Protein AF-A0A955EZW8-F1 (afdb_monomer)

pLDDT: mean 91.6, std 13.24, range [36.38, 98.81]

Nearest PDB structures (foldseek):
  7v6p-assembly1_A-2  TM=5.930E-01  e=3.164E+00  Homo sapiens
  7v1k-assembly1_A-2  TM=6.693E-01  e=5.017E+00  Homo sapiens
  7am2-assembly1_Aj  TM=7.059E-01  e=4.302E+00  Leishmania tarentolae
  7v1m-assembly2_G  TM=6.384E-01  e=5.017E+00  Homo sapiens
  7v1l-assembly1_B-2  TM=5.937E-01  e=9.763E+00  Homo sapiens

Secondary structure (DSSP, 8-state):
-----TTS--SS---TTSS--TTTSTTSTTTTPPPP-----SSS-GGGSHHHHHHHHHHHTT-HHHHHHHHHHHHHHTTT-HHHHHHHHHHHHHHHHHHHHHTT-HHHHHHHHHHHHHHHHHHHHHHTS--

Structure (mmCIF, N/CA/C/O backbone):
data_AF-A0A955EZW8-F1
#
_entry.id   AF-A0A955EZW8-F1
#
loop_
_atom_site.group_PDB
_atom_site.id
_atom_site.type_symbol
_atom_site.label_atom_id
_atom_site.label_alt_id
_atom_site.label_comp_id
_atom_site.label_asym_id
_atom_site.label_entity_id
_atom_site.label_seq_id
_atom_site.pdbx_PDB_ins_code
_atom_site.Cartn_x
_atom_site.Cartn_y
_atom_site.Cartn_z
_atom_site.occupancy
_atom_site.B_iso_or_equiv
_atom_site.auth_seq_id
_atom_site.auth_comp_id
_atom_site.auth_asym_id
_atom_site.auth_atom_id
_atom_site.pdbx_PDB_model_num
ATOM 1 N N . MET A 1 1 ? -1.577 2.161 -33.952 1.00 36.62 1 MET A N 1
ATOM 2 C CA . MET A 1 1 ? -1.021 1.519 -32.743 1.00 36.62 1 MET A CA 1
ATOM 3 C C . MET A 1 1 ? -1.497 2.369 -31.580 1.00 36.62 1 MET A C 1
ATOM 5 O O . MET A 1 1 ? -0.961 3.446 -31.376 1.00 36.62 1 MET A O 1
ATOM 9 N N . THR A 1 2 ? -2.626 2.010 -30.978 1.00 36.38 2 THR A N 1
ATOM 10 C CA . THR A 1 2 ? -3.313 2.842 -29.983 1.00 36.38 2 THR A CA 1
ATOM 11 C C . THR A 1 2 ? -2.587 2.745 -28.646 1.00 36.38 2 THR A C 1
ATOM 13 O O . THR A 1 2 ? -2.564 1.686 -28.018 1.00 36.38 2 THR A O 1
ATOM 16 N N . ASP A 1 3 ? -1.960 3.853 -28.256 1.00 42.94 3 ASP A N 1
ATOM 17 C CA . ASP A 1 3 ? -1.445 4.108 -26.914 1.00 42.94 3 ASP A CA 1
ATOM 18 C C . ASP A 1 3 ? -2.589 3.920 -25.909 1.00 42.94 3 ASP A C 1
ATOM 20 O O . ASP A 1 3 ? -3.519 4.713 -25.845 1.00 42.94 3 ASP A O 1
ATOM 24 N N . SER A 1 4 ? -2.582 2.797 -25.193 1.00 45.56 4 SER A N 1
ATOM 25 C CA . SER A 1 4 ? -3.673 2.395 -24.292 1.00 45.56 4 SER A CA 1
ATOM 26 C C . SER A 1 4 ? -3.524 3.016 -22.895 1.00 45.56 4 SER A C 1
ATOM 28 O O . SER A 1 4 ? -3.871 2.391 -21.897 1.00 45.56 4 SER A O 1
ATOM 30 N N . SER A 1 5 ? -2.975 4.231 -22.813 1.00 51.50 5 SER A N 1
ATOM 31 C CA . SER A 1 5 ? -2.665 4.917 -21.551 1.00 51.50 5 SER A CA 1
ATOM 32 C C . SER A 1 5 ? -3.719 5.958 -21.132 1.00 51.50 5 SER A C 1
ATOM 34 O O . SER A 1 5 ? -3.511 6.668 -20.149 1.00 51.50 5 SER A O 1
ATOM 36 N N . GLU A 1 6 ? -4.859 6.055 -21.828 1.00 51.88 6 GLU A N 1
ATOM 37 C CA . GLU A 1 6 ? -5.832 7.148 -21.633 1.00 51.88 6 GLU A CA 1
ATOM 38 C C . GLU A 1 6 ? -6.670 7.093 -20.336 1.00 51.88 6 GLU A C 1
ATOM 40 O O . GLU A 1 6 ? -7.319 8.078 -20.001 1.00 51.88 6 GLU A O 1
ATOM 45 N N . ASP A 1 7 ? -6.601 6.031 -19.525 1.00 65.56 7 ASP A N 1
ATOM 46 C CA . ASP A 1 7 ? -7.495 5.876 -18.357 1.00 65.56 7 ASP A CA 1
ATOM 47 C C . ASP A 1 7 ? -6.823 6.076 -16.980 1.00 65.56 7 ASP A C 1
ATOM 49 O O . ASP A 1 7 ? -7.387 5.731 -15.936 1.00 65.56 7 ASP A O 1
ATOM 53 N N . GLY A 1 8 ? -5.589 6.592 -16.933 1.00 83.19 8 GLY A N 1
ATOM 54 C CA . GLY A 1 8 ? -4.860 6.799 -15.672 1.00 83.19 8 GLY A CA 1
ATOM 55 C C . GLY A 1 8 ? -4.534 5.499 -14.917 1.00 83.19 8 GLY A C 1
ATOM 56 O O . GLY A 1 8 ? -4.216 5.527 -13.724 1.00 83.19 8 GLY A O 1
ATOM 57 N N . TRP A 1 9 ? -4.624 4.343 -15.578 1.00 92.50 9 TRP A N 1
ATOM 58 C CA . TRP A 1 9 ? -4.221 3.038 -15.050 1.00 92.50 9 TRP A CA 1
ATOM 59 C C . TRP A 1 9 ? -2.745 2.740 -15.334 1.00 92.50 9 TRP A C 1
ATOM 61 O O . TRP A 1 9 ? -2.210 3.206 -16.338 1.00 92.50 9 TRP A O 1
ATOM 71 N N . PRO A 1 10 ? -2.071 1.950 -14.477 1.00 94.81 10 PRO A N 1
ATOM 72 C CA . PRO A 1 10 ? -0.743 1.447 -14.794 1.00 94.81 10 PRO A CA 1
ATOM 73 C C . PRO A 1 10 ? -0.815 0.518 -16.012 1.00 94.81 10 PRO A C 1
ATOM 75 O O . PRO A 1 10 ? -1.719 -0.312 -16.106 1.00 94.81 10 PRO A O 1
ATOM 78 N N . SER A 1 11 ? 0.156 0.612 -16.922 1.00 94.56 11 SER A N 1
ATOM 79 C CA . SER A 1 11 ? 0.193 -0.218 -18.138 1.00 94.56 11 SER A CA 1
ATOM 80 C C . SER A 1 11 ? 0.519 -1.695 -17.874 1.00 94.56 11 SER A C 1
ATOM 82 O O . SER A 1 11 ? 0.317 -2.541 -18.742 1.00 94.56 11 SER A O 1
ATOM 84 N N . TYR A 1 12 ? 1.013 -2.025 -16.678 1.00 96.12 12 TYR A N 1
ATOM 85 C CA . TYR A 1 12 ? 1.243 -3.387 -16.199 1.00 96.12 12 TYR A CA 1
ATOM 86 C C . TYR A 1 12 ? 1.192 -3.4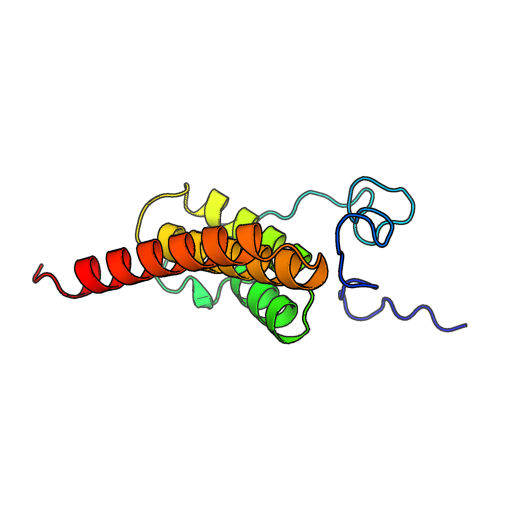15 -14.668 1.00 96.12 12 TYR A C 1
ATOM 88 O O . TYR A 1 12 ? 1.425 -2.398 -14.022 1.00 96.12 12 TYR A O 1
ATOM 96 N N . ALA A 1 13 ? 0.904 -4.581 -14.087 1.00 97.50 13 ALA A N 1
ATOM 97 C CA . ALA A 1 13 ? 0.999 -4.785 -12.644 1.00 97.50 13 ALA A CA 1
ATOM 98 C C . ALA A 1 13 ? 2.425 -5.186 -12.265 1.00 97.50 13 ALA A C 1
ATOM 100 O O . ALA A 1 13 ? 2.941 -6.199 -12.751 1.00 97.50 13 ALA A O 1
ATOM 101 N N . TYR A 1 14 ? 3.072 -4.419 -11.394 1.00 98.25 14 TYR A N 1
ATOM 102 C CA . TYR A 1 14 ? 4.458 -4.675 -11.046 1.00 98.25 14 TYR A CA 1
ATOM 103 C C . TYR A 1 14 ? 4.625 -5.883 -10.121 1.00 98.25 14 TYR A C 1
ATOM 105 O O . TYR A 1 14 ? 4.000 -6.008 -9.064 1.00 98.25 14 TYR A O 1
ATOM 113 N N . VAL A 1 15 ? 5.550 -6.763 -10.507 1.00 97.69 15 VAL A N 1
ATOM 114 C CA . VAL A 1 15 ? 6.079 -7.840 -9.671 1.00 97.69 15 VAL A CA 1
ATOM 115 C C . VAL A 1 15 ? 7.605 -7.742 -9.707 1.00 97.69 15 VAL A C 1
ATOM 117 O O . VAL A 1 15 ? 8.194 -7.805 -10.793 1.00 97.69 15 VAL A O 1
ATOM 120 N N . PRO A 1 16 ? 8.285 -7.586 -8.555 1.00 96.94 16 PRO A N 1
ATOM 121 C CA . PRO A 1 16 ? 9.733 -7.439 -8.558 1.00 96.94 16 PRO A CA 1
ATOM 122 C C . PRO A 1 16 ? 10.419 -8.660 -9.179 1.00 96.94 16 PRO A C 1
ATOM 124 O O . PRO A 1 16 ? 10.120 -9.799 -8.814 1.00 96.94 16 PRO A O 1
ATOM 127 N N . GLY A 1 17 ? 11.338 -8.396 -10.111 1.00 95.38 17 GLY A N 1
ATOM 128 C CA . GLY A 1 17 ? 12.055 -9.410 -10.890 1.00 95.38 17 GLY A CA 1
ATOM 129 C C . GLY A 1 17 ? 11.391 -9.814 -12.213 1.00 95.38 17 GLY A C 1
ATOM 130 O O . GLY A 1 17 ? 12.007 -10.555 -12.967 1.00 95.38 17 GLY A O 1
ATOM 131 N N . GLN A 1 18 ? 10.181 -9.330 -12.524 1.00 94.50 18 GLN A N 1
ATOM 132 C CA . GLN A 1 18 ? 9.424 -9.744 -13.723 1.00 94.50 18 GLN A CA 1
ATOM 133 C C . GLN A 1 18 ? 9.193 -8.613 -14.743 1.00 94.50 18 GLN A C 1
ATOM 135 O O . GLN A 1 18 ? 8.515 -8.810 -15.746 1.00 94.50 18 GLN A O 1
ATOM 140 N N . GLY A 1 19 ? 9.752 -7.422 -14.517 1.00 93.44 19 GLY A N 1
ATOM 141 C CA . GLY A 1 19 ? 9.571 -6.282 -15.413 1.00 93.44 19 GLY A CA 1
ATOM 142 C C . GLY A 1 19 ? 10.283 -5.016 -14.936 1.00 93.44 19 GLY A C 1
ATOM 143 O O . GLY A 1 19 ? 10.918 -5.023 -13.873 1.00 93.44 19 GLY A O 1
ATOM 144 N N . PRO A 1 20 ? 10.196 -3.921 -15.713 1.00 97.25 20 PRO A N 1
ATOM 145 C CA . PRO A 1 20 ? 10.784 -2.646 -15.330 1.00 97.25 20 PRO A CA 1
ATOM 146 C C . PRO A 1 20 ? 10.157 -2.141 -14.029 1.00 97.25 20 PRO A C 1
ATOM 148 O O . PRO A 1 20 ? 8.944 -2.200 -13.830 1.00 97.25 20 PRO A O 1
ATOM 151 N N . HIS A 1 21 ? 10.988 -1.634 -13.123 1.00 97.88 21 HIS A N 1
ATOM 152 C CA . HIS A 1 21 ? 10.486 -1.033 -11.894 1.00 97.88 21 HIS A CA 1
ATOM 153 C C . HIS A 1 21 ? 9.685 0.241 -12.223 1.00 97.88 21 HIS A C 1
ATOM 155 O O . HIS A 1 21 ? 10.251 1.126 -12.868 1.00 97.88 21 HIS A O 1
ATOM 161 N N . PRO A 1 22 ? 8.447 0.401 -11.715 1.00 97.19 22 PRO A N 1
ATOM 162 C CA . PRO A 1 22 ? 7.557 1.523 -12.017 1.00 97.19 22 PRO A CA 1
ATOM 163 C C . PRO A 1 22 ? 8.194 2.907 -11.941 1.00 97.19 22 PRO A C 1
ATOM 165 O O . PRO A 1 22 ? 8.045 3.692 -12.866 1.00 97.19 22 PRO A O 1
ATOM 168 N N . ARG A 1 23 ? 8.926 3.189 -10.855 1.00 95.69 23 ARG A N 1
ATOM 169 C CA . ARG A 1 23 ? 9.566 4.494 -10.603 1.00 95.69 23 ARG A CA 1
ATOM 170 C C . ARG A 1 23 ? 11.058 4.584 -10.931 1.00 95.69 23 ARG A C 1
ATOM 172 O O . ARG A 1 23 ? 11.557 5.670 -11.185 1.00 95.69 23 ARG A O 1
ATOM 179 N N . ARG A 1 24 ? 11.793 3.466 -10.886 1.00 96.06 24 ARG A N 1
ATOM 180 C CA . ARG A 1 24 ? 13.270 3.448 -10.966 1.00 96.06 24 ARG A CA 1
ATOM 181 C C . ARG A 1 24 ? 13.810 3.102 -12.351 1.00 96.06 24 ARG A C 1
ATOM 183 O O . ARG A 1 24 ? 15.004 3.232 -12.584 1.00 96.06 24 ARG A O 1
ATOM 190 N N . SER A 1 25 ? 12.961 2.618 -13.253 1.00 97.31 25 SER A N 1
ATOM 191 C CA . SER A 1 25 ? 13.348 2.287 -14.623 1.00 97.31 25 SER A CA 1
ATOM 192 C C . SER A 1 25 ? 12.807 3.338 -15.586 1.00 97.31 25 SER A C 1
ATOM 194 O O . SER A 1 25 ? 11.617 3.618 -15.494 1.00 97.31 25 SER A O 1
ATOM 196 N N . PRO A 1 26 ? 13.585 3.822 -16.574 1.00 97.19 26 PRO A N 1
ATOM 197 C CA . PRO A 1 26 ? 13.073 4.684 -17.646 1.00 97.19 26 PRO A CA 1
ATOM 198 C C . PRO A 1 26 ? 11.900 4.097 -18.447 1.00 97.19 26 PRO A C 1
ATOM 200 O O . PRO A 1 26 ? 11.189 4.827 -19.123 1.00 97.19 26 PRO A O 1
ATOM 203 N N . ARG A 1 27 ? 11.696 2.773 -18.382 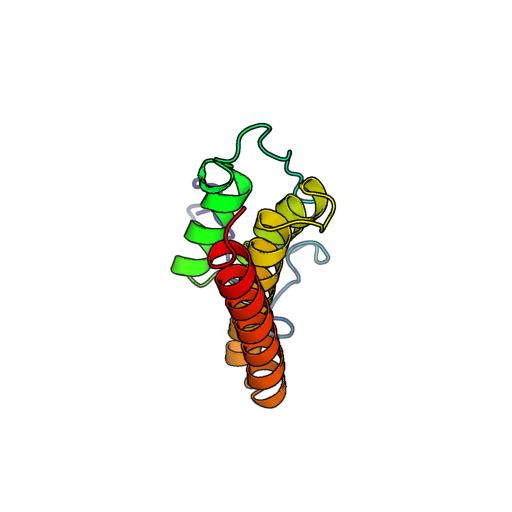1.00 96.44 27 ARG A N 1
ATOM 204 C CA . ARG A 1 27 ? 10.568 2.056 -19.005 1.00 96.44 27 ARG A CA 1
ATOM 205 C C . ARG A 1 27 ? 9.395 1.819 -18.044 1.00 96.44 27 ARG A C 1
ATOM 207 O O . ARG A 1 27 ? 8.471 1.086 -18.385 1.00 96.44 27 ARG A O 1
ATOM 214 N N . GLY A 1 28 ? 9.478 2.342 -16.825 1.00 97.06 28 GLY A N 1
ATOM 215 C CA . GLY A 1 28 ? 8.467 2.171 -15.795 1.00 97.06 28 GLY A CA 1
ATOM 216 C C . GLY A 1 28 ? 7.276 3.102 -16.000 1.00 97.06 28 GLY A C 1
ATOM 217 O O . GLY A 1 28 ? 7.448 4.260 -16.371 1.00 97.06 28 GLY A O 1
ATOM 218 N N . HIS A 1 29 ? 6.067 2.620 -15.707 1.00 95.69 29 HIS A N 1
ATOM 219 C CA . HIS A 1 29 ? 4.824 3.384 -15.901 1.00 95.69 29 HIS A CA 1
ATOM 220 C C . HIS A 1 29 ? 4.664 4.598 -14.960 1.00 95.69 29 HIS A C 1
ATOM 222 O O . HIS A 1 29 ? 3.657 5.298 -15.008 1.00 95.69 29 HIS A O 1
ATOM 228 N N . SER A 1 30 ? 5.611 4.822 -14.047 1.00 95.19 30 SER A N 1
ATOM 229 C CA . SER A 1 30 ? 5.633 5.960 -13.121 1.00 95.19 30 SER A CA 1
ATOM 230 C C . SER A 1 30 ? 6.999 6.645 -13.076 1.00 95.19 30 SER A C 1
ATOM 232 O O . SER A 1 30 ? 7.313 7.344 -12.114 1.00 95.19 30 SER A O 1
ATOM 234 N N . PHE A 1 31 ? 7.837 6.431 -14.090 1.00 96.50 31 PHE A N 1
ATOM 235 C CA . PHE A 1 31 ? 9.168 7.017 -14.141 1.00 96.50 31 PHE A CA 1
ATOM 236 C C . PHE A 1 31 ? 9.095 8.537 -14.293 1.00 96.50 31 PHE A C 1
ATOM 238 O O . PHE A 1 31 ? 8.359 9.048 -15.133 1.00 96.50 31 PHE A O 1
ATOM 245 N N . GLY A 1 32 ? 9.851 9.261 -13.466 1.00 95.88 32 GLY A N 1
ATOM 246 C CA . GLY A 1 32 ? 9.861 10.728 -13.461 1.00 95.88 32 GLY A CA 1
ATOM 247 C C . GLY A 1 32 ? 8.586 11.384 -12.914 1.00 95.88 32 GLY A C 1
ATOM 248 O O . GLY A 1 32 ? 8.547 12.606 -12.801 1.00 95.88 32 GLY A O 1
ATOM 249 N N . LEU A 1 33 ? 7.563 10.604 -12.541 1.00 93.06 33 LEU A N 1
ATOM 250 C CA . LEU A 1 33 ? 6.381 11.124 -11.857 1.00 93.06 33 LEU A CA 1
ATOM 251 C C . LEU A 1 33 ? 6.688 11.368 -10.372 1.00 93.06 33 LEU A C 1
ATOM 253 O O . LEU A 1 33 ? 7.481 10.625 -9.783 1.00 93.06 33 LEU A O 1
ATOM 257 N N . PRO A 1 34 ? 6.037 12.358 -9.736 1.00 91.75 34 PRO A N 1
ATOM 258 C CA . PRO A 1 34 ? 6.177 12.571 -8.302 1.00 91.75 34 PRO A CA 1
ATOM 259 C C . PRO A 1 34 ? 5.765 11.326 -7.504 1.00 91.75 34 PRO A C 1
ATOM 261 O O . PRO A 1 34 ? 4.981 10.480 -7.962 1.00 91.75 34 PRO A O 1
ATOM 264 N N . GLU A 1 35 ? 6.304 11.212 -6.290 1.00 88.44 35 GLU A N 1
ATOM 265 C CA . GLU A 1 35 ? 5.827 10.221 -5.325 1.00 88.44 35 GLU A CA 1
ATOM 266 C C . GLU A 1 35 ? 4.335 10.442 -5.042 1.00 88.44 35 GLU A C 1
ATOM 268 O O . GLU A 1 35 ? 3.879 11.594 -5.039 1.00 88.44 35 GLU A O 1
ATOM 273 N N . PRO A 1 36 ? 3.543 9.374 -4.823 1.00 88.19 36 PRO A N 1
ATOM 274 C CA . PRO A 1 36 ? 2.148 9.543 -4.476 1.00 88.19 36 PRO A CA 1
ATOM 275 C C . PRO A 1 36 ? 2.082 10.314 -3.162 1.00 88.19 36 PRO A C 1
ATOM 277 O O . PRO A 1 36 ? 2.716 9.953 -2.173 1.00 88.19 36 PRO A O 1
ATOM 280 N N . SER A 1 37 ? 1.298 11.382 -3.152 1.00 88.88 37 SER A N 1
ATOM 281 C CA . SER A 1 37 ? 1.002 12.129 -1.943 1.00 88.88 37 SER A CA 1
ATOM 282 C C . SER A 1 37 ? -0.489 12.049 -1.662 1.00 88.88 37 SER A C 1
ATOM 284 O O . SER A 1 37 ? -1.325 11.974 -2.565 1.00 88.88 37 SER A O 1
ATOM 286 N N . ALA A 1 38 ? -0.825 12.025 -0.380 1.00 92.25 38 ALA A N 1
ATOM 287 C CA . ALA A 1 38 ? -2.194 12.060 0.085 1.00 92.25 38 ALA A CA 1
ATOM 288 C C . ALA A 1 38 ? -2.290 13.030 1.258 1.00 92.25 38 ALA A C 1
ATOM 290 O O . ALA A 1 38 ? -1.318 13.274 1.971 1.00 92.25 38 ALA A O 1
ATOM 291 N N . GLN A 1 39 ? -3.482 13.574 1.460 1.00 90.94 39 GLN A N 1
ATOM 292 C CA . GLN A 1 39 ? -3.818 14.337 2.653 1.00 90.94 39 GLN A CA 1
ATOM 293 C C . GLN A 1 39 ? -4.761 13.491 3.497 1.00 90.94 39 GLN A C 1
ATOM 295 O O . GLN A 1 39 ? -5.652 12.832 2.952 1.00 90.94 39 GLN A O 1
ATOM 300 N N . ALA A 1 40 ? -4.551 13.484 4.813 1.00 88.94 40 ALA A N 1
ATOM 301 C CA . ALA A 1 40 ? -5.491 12.856 5.725 1.00 88.94 40 ALA A CA 1
ATOM 302 C C . ALA A 1 40 ? -6.837 13.576 5.622 1.00 88.94 40 ALA A C 1
ATOM 304 O O . ALA A 1 40 ? -6.894 14.805 5.536 1.00 88.94 40 ALA A O 1
ATOM 305 N N . SER A 1 41 ? -7.922 12.810 5.622 1.00 86.62 41 SER A N 1
ATOM 306 C CA . SER A 1 41 ? -9.249 13.399 5.739 1.00 86.62 41 SER A CA 1
ATOM 307 C C . SER A 1 41 ? -9.424 13.928 7.171 1.00 86.62 41 SER A C 1
ATOM 309 O O . SER A 1 41 ? -9.098 13.197 8.110 1.00 86.62 41 SER A O 1
ATOM 311 N N . PRO A 1 42 ? -9.889 15.179 7.352 1.00 73.75 42 PRO A N 1
ATOM 312 C CA . PRO A 1 42 ? -10.112 15.763 8.675 1.00 73.75 42 PRO A CA 1
ATOM 313 C C . PRO A 1 42 ? -11.351 15.183 9.371 1.00 73.75 42 PRO A C 1
ATOM 315 O O . PRO A 1 42 ? -11.514 15.354 10.574 1.00 73.75 42 PRO A O 1
ATOM 318 N N . ASP A 1 43 ? -12.219 14.503 8.620 1.00 75.12 43 ASP A N 1
ATOM 319 C CA . ASP A 1 43 ? -13.318 13.709 9.147 1.00 75.12 43 ASP A CA 1
ATOM 320 C C . ASP A 1 43 ? -12.915 12.230 9.285 1.00 75.12 43 ASP A C 1
ATOM 32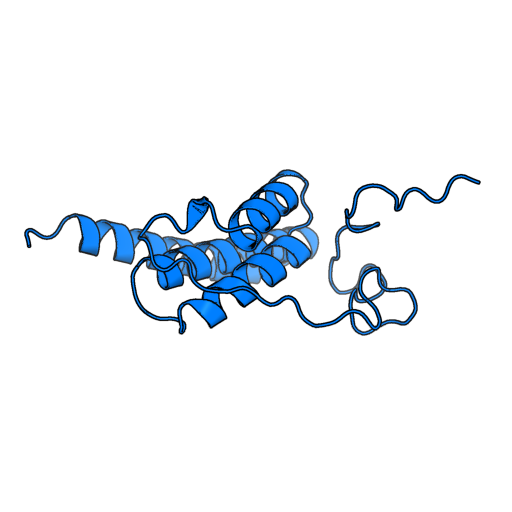2 O O . ASP A 1 43 ? -11.966 11.741 8.668 1.00 75.12 43 ASP A O 1
ATOM 326 N N . GLU A 1 44 ? -13.680 11.467 10.065 1.00 71.56 44 GLU A N 1
ATOM 327 C CA . GLU A 1 44 ? -13.478 10.018 10.211 1.00 71.56 44 GLU A CA 1
ATOM 328 C C . GLU A 1 44 ? -13.806 9.229 8.922 1.00 71.56 44 GLU A C 1
ATOM 330 O O . GLU A 1 44 ? -13.765 8.001 8.910 1.00 71.56 44 GLU A O 1
ATOM 335 N N . ARG A 1 45 ? -14.099 9.904 7.798 1.00 88.25 45 ARG A N 1
ATOM 336 C CA . ARG A 1 45 ? -14.541 9.298 6.531 1.00 88.25 45 ARG A CA 1
ATOM 337 C C . ARG A 1 45 ? -13.377 9.012 5.587 1.00 88.25 45 ARG A C 1
ATOM 339 O O . ARG A 1 45 ? -13.474 9.236 4.377 1.00 88.25 45 ARG A O 1
ATOM 346 N N . PHE A 1 46 ? -12.293 8.451 6.119 1.00 90.00 46 PHE A N 1
ATOM 347 C CA . PHE A 1 46 ? -11.073 8.128 5.368 1.00 90.00 46 PHE A CA 1
ATOM 34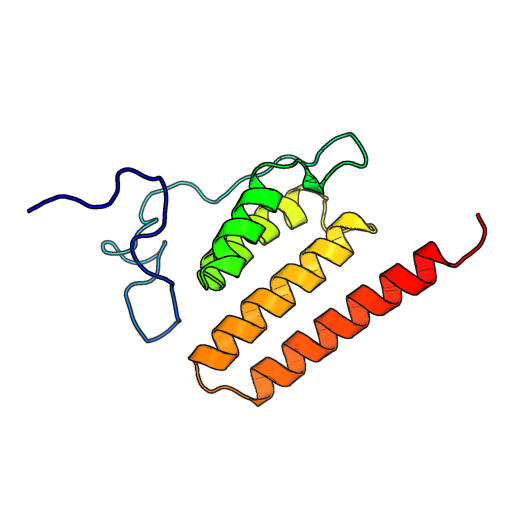8 C C . PHE A 1 46 ? -11.336 7.287 4.102 1.00 90.00 46 PHE A C 1
ATOM 350 O O . PHE A 1 46 ? -10.614 7.407 3.115 1.00 90.00 46 PHE A O 1
ATOM 357 N N . TRP A 1 47 ? -12.398 6.471 4.078 1.00 92.81 47 TRP A N 1
ATOM 358 C CA . TRP A 1 47 ? -12.776 5.651 2.921 1.00 92.81 47 TRP A CA 1
ATOM 359 C C . TRP A 1 47 ? -13.217 6.466 1.693 1.00 92.81 47 TRP A C 1
ATOM 361 O O . TRP A 1 47 ? -13.244 5.950 0.576 1.00 92.81 47 TRP A O 1
ATOM 371 N N . ARG A 1 48 ? -13.561 7.751 1.865 1.00 93.25 48 ARG A N 1
ATOM 372 C CA . ARG A 1 48 ? -13.855 8.675 0.754 1.00 93.25 48 ARG A CA 1
ATOM 373 C C . ARG A 1 48 ? -12.591 9.264 0.129 1.00 93.25 48 ARG A C 1
ATOM 375 O O . ARG A 1 48 ? -12.667 9.827 -0.966 1.00 93.25 48 ARG A O 1
ATOM 382 N N . ASN A 1 49 ? -11.442 9.125 0.791 1.00 94.62 49 ASN A N 1
ATOM 383 C CA . ASN A 1 49 ? -10.170 9.646 0.316 1.00 94.62 49 ASN A CA 1
ATOM 384 C C . ASN A 1 49 ? -9.821 9.079 -1.071 1.00 94.62 49 ASN A C 1
ATOM 386 O O . ASN A 1 49 ? -10.044 7.900 -1.362 1.00 94.62 49 ASN A O 1
ATOM 390 N N . ALA A 1 50 ? -9.281 9.926 -1.950 1.00 93.75 50 ALA A N 1
ATOM 391 C CA . ALA A 1 50 ? -8.927 9.527 -3.308 1.00 93.75 50 ALA A CA 1
ATOM 392 C C . ALA A 1 50 ? -7.861 8.419 -3.328 1.00 93.75 50 ALA A C 1
ATO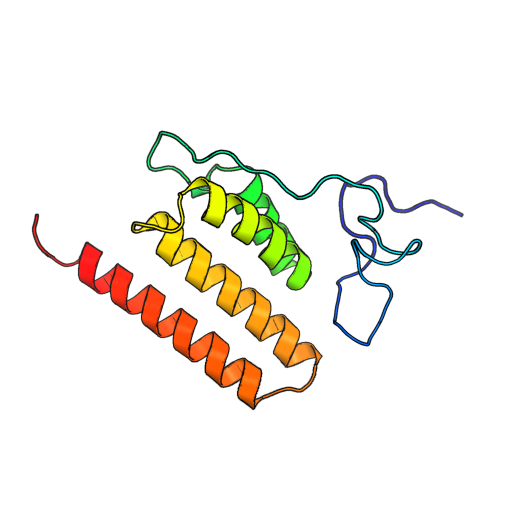M 394 O O . ALA A 1 50 ? -8.017 7.455 -4.074 1.00 93.75 50 ALA A O 1
ATOM 395 N N . ALA A 1 51 ? -6.842 8.504 -2.466 1.00 95.06 51 ALA A N 1
ATOM 396 C CA . ALA A 1 51 ? -5.789 7.495 -2.370 1.00 95.06 51 ALA A CA 1
ATOM 397 C C . ALA A 1 51 ? -6.336 6.152 -1.864 1.00 95.06 51 ALA A C 1
ATOM 399 O O . ALA A 1 51 ? -6.009 5.105 -2.421 1.00 95.06 51 ALA A O 1
ATOM 400 N N . TYR A 1 52 ? -7.249 6.179 -0.884 1.00 97.12 52 TYR A N 1
ATOM 401 C CA . TYR A 1 52 ? -7.914 4.967 -0.397 1.00 97.12 52 TYR A CA 1
ATOM 402 C C . TYR A 1 52 ? -8.692 4.263 -1.514 1.00 97.12 52 TYR A C 1
ATOM 404 O O . TYR A 1 52 ? -8.448 3.088 -1.791 1.00 97.12 52 TYR A O 1
ATOM 412 N N . ARG A 1 53 ? -9.587 4.995 -2.196 1.00 97.12 53 ARG A N 1
ATOM 413 C CA . ARG A 1 53 ? -10.405 4.454 -3.296 1.00 97.12 53 ARG A CA 1
ATOM 414 C C . ARG A 1 53 ? -9.550 3.974 -4.464 1.00 97.12 53 ARG A C 1
ATOM 416 O O . ARG A 1 53 ? -9.859 2.946 -5.062 1.00 97.12 53 ARG A O 1
ATOM 423 N N . ARG A 1 54 ? -8.461 4.686 -4.770 1.00 96.56 54 ARG A N 1
ATOM 424 C CA . ARG A 1 54 ? -7.503 4.277 -5.798 1.00 96.56 54 ARG A CA 1
ATOM 425 C C . ARG A 1 54 ? -6.826 2.958 -5.435 1.00 96.56 54 ARG A C 1
ATOM 427 O O . ARG A 1 54 ? -6.775 2.075 -6.285 1.00 96.56 54 ARG A O 1
ATOM 434 N N . GLY A 1 55 ? -6.366 2.804 -4.193 1.00 97.88 55 GLY A N 1
ATOM 435 C CA . GLY A 1 55 ? -5.773 1.555 -3.716 1.00 97.88 55 GLY A CA 1
ATOM 436 C C . GLY A 1 55 ? -6.745 0.374 -3.786 1.00 97.88 55 GLY A C 1
ATOM 437 O O . GLY A 1 55 ? -6.364 -0.677 -4.288 1.00 97.88 55 GLY A O 1
ATOM 438 N N . VAL A 1 56 ? -8.017 0.565 -3.407 1.00 98.50 56 VAL A N 1
ATOM 439 C CA . VAL A 1 56 ? -9.069 -0.465 -3.565 1.00 98.50 56 VAL A CA 1
ATOM 440 C C . VAL A 1 56 ? -9.220 -0.866 -5.034 1.00 98.50 56 VAL A C 1
ATOM 442 O O . VAL A 1 56 ? -9.089 -2.037 -5.375 1.00 98.50 56 VAL A O 1
ATOM 445 N N . ALA A 1 57 ? -9.394 0.111 -5.928 1.00 98.00 57 ALA A N 1
ATOM 446 C CA . ALA A 1 57 ? -9.601 -0.161 -7.348 1.00 98.00 57 ALA A CA 1
ATOM 447 C C . ALA A 1 57 ? -8.402 -0.876 -8.010 1.00 98.00 57 ALA A C 1
ATOM 449 O O . ALA A 1 57 ? -8.600 -1.708 -8.901 1.00 98.00 57 ALA A O 1
ATOM 450 N N . LEU A 1 58 ? -7.174 -0.551 -7.584 1.00 98.25 58 LEU A N 1
ATOM 451 C CA . LEU A 1 58 ? -5.935 -1.219 -8.000 1.00 98.25 58 LEU A CA 1
ATOM 452 C C . LEU A 1 58 ? -5.857 -2.649 -7.460 1.00 98.25 58 LEU A C 1
ATOM 454 O O . LEU A 1 58 ? -5.579 -3.573 -8.226 1.00 98.25 58 LEU A O 1
ATOM 458 N N . TYR A 1 59 ? -6.143 -2.840 -6.171 1.00 98.62 59 TYR A N 1
ATOM 459 C CA . TYR A 1 59 ? -6.115 -4.146 -5.520 1.00 98.62 59 TYR A CA 1
ATOM 460 C C . TYR A 1 59 ? -7.089 -5.124 -6.186 1.00 98.62 59 TYR A C 1
ATOM 462 O O . TYR A 1 59 ? -6.687 -6.232 -6.543 1.00 98.62 59 TYR A O 1
ATOM 470 N N . ASP A 1 60 ? -8.325 -4.688 -6.441 1.00 98.31 60 ASP A N 1
ATOM 471 C CA . ASP A 1 60 ? -9.379 -5.503 -7.063 1.00 98.31 60 ASP A CA 1
ATOM 472 C C . ASP A 1 60 ? -9.008 -5.982 -8.475 1.00 98.31 60 ASP A C 1
ATOM 474 O O . ASP A 1 60 ? -9.475 -7.022 -8.933 1.00 98.31 60 ASP A O 1
ATOM 478 N N . ARG A 1 61 ? -8.134 -5.246 -9.171 1.00 97.81 61 ARG A N 1
ATOM 479 C CA . ARG A 1 61 ? -7.620 -5.598 -10.507 1.00 97.81 61 ARG A CA 1
ATOM 480 C C . ARG A 1 61 ? -6.248 -6.271 -10.473 1.00 97.81 61 ARG A C 1
ATOM 482 O O . ARG A 1 61 ? -5.665 -6.546 -11.518 1.00 97.81 61 ARG A O 1
ATOM 489 N N . GLY A 1 62 ? -5.713 -6.545 -9.287 1.00 98.06 62 GLY A N 1
ATOM 490 C CA . GLY A 1 62 ? -4.432 -7.218 -9.120 1.00 98.06 62 GLY A CA 1
ATOM 491 C C . GLY A 1 62 ? -3.202 -6.333 -9.337 1.00 98.06 62 GLY A C 1
ATOM 492 O O . GLY A 1 62 ? -2.105 -6.857 -9.523 1.00 98.06 62 GLY A O 1
ATOM 493 N N . PHE A 1 63 ? -3.337 -5.012 -9.293 1.00 98.44 63 PHE A N 1
ATOM 494 C CA . PHE A 1 63 ? -2.211 -4.074 -9.248 1.00 98.44 63 PHE A CA 1
ATOM 495 C C . PHE A 1 63 ? -1.748 -3.914 -7.794 1.00 98.44 63 PHE A C 1
ATOM 497 O O . PHE A 1 63 ? -1.910 -2.869 -7.166 1.00 98.44 63 PHE A O 1
ATOM 504 N N . TYR A 1 64 ? -1.286 -5.017 -7.199 1.00 98.69 64 TYR A N 1
ATOM 505 C CA . TYR A 1 64 ? -1.068 -5.101 -5.753 1.00 98.69 64 TYR A CA 1
ATOM 506 C C . TYR A 1 64 ? 0.075 -4.211 -5.267 1.00 98.69 64 TYR A C 1
ATOM 508 O O . TYR A 1 64 ? -0.017 -3.642 -4.183 1.00 98.69 64 TYR A O 1
ATOM 516 N N . TRP A 1 65 ? 1.144 -4.071 -6.051 1.00 98.38 65 TRP A N 1
ATOM 517 C CA . TRP A 1 65 ? 2.233 -3.170 -5.688 1.00 98.38 65 TRP A CA 1
ATOM 518 C C . TRP A 1 65 ? 1.783 -1.706 -5.771 1.00 98.38 65 TRP A C 1
ATOM 520 O O . TRP A 1 65 ? 2.057 -0.908 -4.886 1.00 98.38 65 TRP A O 1
ATOM 530 N N . GLU A 1 66 ? 1.002 -1.357 -6.784 1.00 98.25 66 GLU A N 1
ATOM 531 C CA . GLU A 1 66 ? 0.490 -0.004 -6.966 1.00 98.25 66 GLU A CA 1
ATOM 532 C C . GLU A 1 66 ? -0.559 0.345 -5.896 1.00 98.25 66 GLU A C 1
ATOM 534 O O . GLU A 1 66 ? -0.617 1.478 -5.420 1.00 98.25 66 GLU A O 1
ATOM 539 N N . ALA A 1 67 ? -1.372 -0.632 -5.479 1.00 98.50 67 ALA A N 1
ATOM 540 C CA . ALA A 1 67 ? -2.294 -0.484 -4.356 1.00 98.50 67 ALA A CA 1
ATOM 541 C C . ALA A 1 67 ? -1.549 -0.226 -3.038 1.00 98.50 67 ALA A C 1
ATOM 543 O O . ALA A 1 67 ? -1.961 0.637 -2.262 1.00 98.50 67 ALA A O 1
ATOM 544 N N . HIS A 1 68 ? -0.438 -0.939 -2.811 1.00 98.50 68 HIS A N 1
ATOM 545 C CA . HIS A 1 68 ? 0.450 -0.713 -1.670 1.00 98.50 68 HIS A CA 1
ATOM 546 C C . HIS A 1 68 ? 0.929 0.739 -1.632 1.00 98.50 68 HIS A C 1
ATOM 548 O O . HIS A 1 68 ? 0.739 1.399 -0.617 1.00 98.50 68 HIS A O 1
ATOM 554 N N . GLU A 1 69 ? 1.479 1.252 -2.734 1.00 97.69 69 GLU A N 1
ATOM 555 C CA . GLU A 1 69 ? 1.991 2.629 -2.818 1.00 97.69 69 GLU A CA 1
ATOM 556 C C . GLU A 1 69 ? 0.895 3.669 -2.540 1.00 97.69 69 GLU A C 1
ATOM 558 O O . GLU A 1 69 ? 1.103 4.633 -1.802 1.00 97.69 69 GLU A O 1
ATOM 563 N N . ALA A 1 70 ? -0.307 3.464 -3.097 1.00 97.00 70 ALA A N 1
ATOM 564 C CA . ALA A 1 70 ? -1.437 4.366 -2.883 1.00 97.00 70 ALA A CA 1
ATOM 565 C C . ALA A 1 70 ? -1.856 4.424 -1.403 1.00 97.00 70 ALA A C 1
ATOM 567 O O . ALA A 1 70 ? -2.128 5.503 -0.868 1.00 97.00 70 ALA A O 1
ATOM 568 N N . TRP A 1 71 ? -1.899 3.275 -0.726 1.00 98.31 71 TRP A N 1
ATOM 569 C CA . TRP A 1 71 ? -2.223 3.219 0.697 1.00 98.31 71 TRP A CA 1
ATOM 570 C C . TRP A 1 71 ? -1.073 3.683 1.593 1.00 98.31 71 TRP A C 1
ATOM 572 O O . TRP A 1 71 ? -1.350 4.282 2.631 1.00 98.31 71 TRP A O 1
ATOM 582 N N . GLU A 1 72 ? 0.188 3.470 1.212 1.00 98.12 72 GLU A N 1
ATOM 583 C CA . GLU A 1 72 ? 1.360 3.930 1.968 1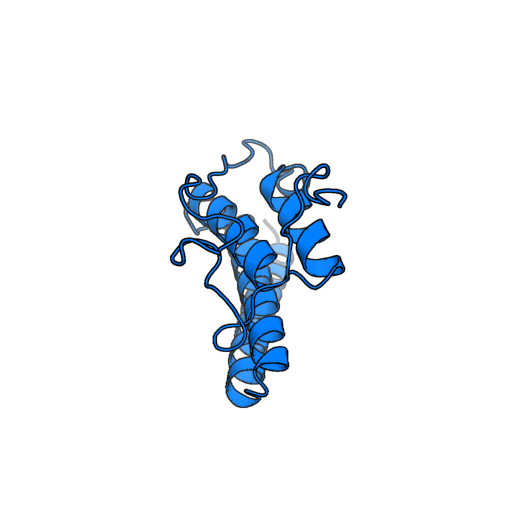.00 98.12 72 GLU A CA 1
ATOM 584 C C . GLU A 1 72 ? 1.414 5.459 2.044 1.00 98.12 72 GLU A C 1
ATOM 586 O O . GLU A 1 72 ? 1.582 6.018 3.131 1.00 98.12 72 GLU A O 1
ATOM 591 N N . ALA A 1 73 ? 1.143 6.148 0.932 1.00 96.25 73 ALA A N 1
ATOM 592 C CA . ALA A 1 73 ? 1.022 7.605 0.920 1.00 96.25 73 ALA A CA 1
ATOM 593 C C . ALA A 1 73 ? -0.040 8.111 1.912 1.00 96.25 73 ALA A C 1
ATOM 595 O O . ALA A 1 73 ? 0.193 9.065 2.658 1.00 96.25 73 ALA A O 1
ATOM 596 N N . LEU A 1 74 ? -1.199 7.446 1.973 1.00 96.44 74 LEU A N 1
ATOM 597 C CA . LEU A 1 74 ? -2.260 7.802 2.917 1.00 96.44 74 LEU A CA 1
ATOM 598 C C . LEU A 1 74 ? -1.896 7.443 4.364 1.00 96.44 74 LEU A C 1
ATOM 600 O O . LEU A 1 74 ? -2.186 8.206 5.282 1.00 96.44 74 LEU A O 1
ATOM 604 N N . TRP A 1 75 ? -1.221 6.318 4.583 1.00 97.38 75 TRP A N 1
ATOM 605 C CA . TRP A 1 75 ? -0.735 5.906 5.899 1.00 97.38 75 TRP A CA 1
ATOM 606 C C . TRP A 1 75 ? 0.264 6.912 6.485 1.00 97.38 75 TRP A C 1
ATOM 608 O O . TRP A 1 75 ? 0.180 7.249 7.672 1.00 97.38 75 TRP A O 1
ATOM 618 N N . HIS A 1 76 ? 1.155 7.453 5.647 1.00 96.75 76 HIS A N 1
ATOM 619 C CA . HIS A 1 76 ? 2.030 8.565 6.012 1.00 96.75 76 HIS A CA 1
ATOM 620 C C . HIS A 1 76 ? 1.246 9.833 6.353 1.00 96.75 76 HIS A C 1
ATOM 622 O O . HIS A 1 76 ? 1.546 10.469 7.364 1.00 96.75 76 HIS A O 1
ATOM 628 N N . ALA A 1 77 ? 0.216 10.167 5.572 1.00 95.06 77 ALA A N 1
ATOM 629 C CA . ALA A 1 77 ? -0.620 11.342 5.814 1.00 95.06 77 ALA A CA 1
ATOM 630 C C . ALA A 1 77 ? -1.361 11.284 7.164 1.00 95.06 77 ALA A C 1
ATOM 632 O O . ALA A 1 77 ? -1.497 12.305 7.833 1.00 95.06 77 ALA A O 1
ATOM 633 N N . TYR A 1 78 ? -1.774 10.092 7.610 1.00 94.19 78 TYR A N 1
ATOM 634 C CA . TYR A 1 78 ? -2.348 9.861 8.947 1.00 94.19 78 TYR A CA 1
ATOM 635 C C . TYR A 1 78 ? -1.296 9.781 10.072 1.00 94.19 78 TYR A C 1
ATOM 637 O O . TYR A 1 78 ? -1.603 9.395 11.201 1.00 94.19 78 TYR A O 1
ATOM 645 N N . GLY A 1 79 ? -0.030 10.103 9.794 1.00 95.06 79 GLY A N 1
ATOM 646 C CA . GLY A 1 79 ? 1.035 10.113 10.797 1.00 95.06 79 GLY A CA 1
ATOM 647 C C . GLY A 1 79 ? 1.335 8.738 11.396 1.00 95.06 79 GLY A C 1
ATOM 648 O O . GLY A 1 79 ? 1.900 8.669 12.488 1.00 95.06 79 GLY A O 1
ATOM 649 N N . ARG A 1 80 ? 0.951 7.653 10.702 1.00 94.81 80 ARG A N 1
ATOM 650 C CA . ARG A 1 80 ? 1.234 6.254 11.069 1.00 94.81 80 ARG A CA 1
ATOM 651 C C . ARG A 1 80 ? 0.723 5.852 12.463 1.00 94.81 80 ARG A C 1
ATOM 653 O O . ARG A 1 80 ? 1.271 4.939 13.077 1.00 94.81 80 ARG A O 1
ATOM 660 N N . ARG A 1 81 ? -0.300 6.542 12.978 1.00 91.25 81 ARG A N 1
ATOM 661 C CA . ARG A 1 81 ? -0.874 6.327 14.314 1.00 91.25 81 ARG A CA 1
ATOM 662 C C . ARG A 1 81 ? -2.400 6.314 14.269 1.00 91.25 81 ARG A C 1
ATOM 664 O O . ARG A 1 81 ? -3.013 6.913 13.391 1.00 91.25 81 ARG A O 1
ATOM 671 N N . GLY A 1 82 ? -2.997 5.646 15.249 1.00 91.88 82 GLY A N 1
ATOM 672 C CA . GLY A 1 82 ? -4.445 5.568 15.416 1.00 91.88 82 GLY A CA 1
ATOM 673 C C . GLY A 1 82 ? -5.133 4.521 14.527 1.00 91.88 82 GLY A C 1
ATOM 674 O O . GLY A 1 82 ? -4.470 3.799 13.768 1.00 91.88 82 GLY A O 1
ATOM 675 N N . PRO A 1 83 ? -6.471 4.421 14.624 1.00 93.31 83 PRO A N 1
ATOM 676 C CA . PRO A 1 83 ? -7.219 3.322 14.019 1.00 93.31 83 PRO A CA 1
ATOM 677 C C . PRO A 1 83 ? -7.117 3.275 12.490 1.00 93.31 83 PRO A C 1
ATOM 679 O O . PRO A 1 83 ? -6.838 2.227 11.909 1.00 93.31 83 PRO A O 1
ATOM 682 N N . VAL A 1 84 ? -7.249 4.428 11.827 1.00 93.88 84 VAL A N 1
ATOM 683 C CA . VAL A 1 84 ? -7.173 4.520 10.359 1.00 93.88 84 VAL A CA 1
ATOM 684 C C . VAL A 1 84 ? -5.796 4.105 9.845 1.00 93.88 84 VAL A C 1
ATOM 686 O O . VAL A 1 84 ? -5.698 3.310 8.913 1.00 93.88 84 VAL A O 1
ATOM 689 N N . ALA A 1 85 ? -4.718 4.586 10.471 1.00 94.81 85 ALA A N 1
ATOM 690 C CA . ALA A 1 85 ? -3.367 4.202 10.075 1.00 94.81 85 ALA A CA 1
ATOM 691 C C . ALA A 1 85 ? -3.105 2.704 10.295 1.00 94.81 85 ALA A C 1
ATOM 693 O O . ALA A 1 85 ? -2.439 2.074 9.477 1.00 94.81 85 ALA A O 1
ATOM 694 N N . THR A 1 86 ? -3.654 2.120 11.361 1.00 96.19 86 THR A N 1
ATOM 695 C CA . THR A 1 86 ? -3.536 0.678 11.632 1.00 96.19 86 THR A CA 1
ATOM 696 C C . THR A 1 86 ? -4.271 -0.144 10.568 1.00 96.19 86 THR A C 1
ATOM 698 O O . THR A 1 86 ? -3.735 -1.136 10.075 1.00 96.19 86 THR A O 1
ATOM 701 N N . LEU A 1 87 ? -5.455 0.305 10.135 1.00 96.38 87 LEU A N 1
ATOM 702 C CA . LEU A 1 87 ? -6.198 -0.339 9.050 1.00 96.38 87 LEU A CA 1
ATOM 703 C C . LEU A 1 87 ? -5.430 -0.250 7.726 1.00 96.38 87 LEU A C 1
ATOM 705 O O . LEU A 1 87 ? -5.276 -1.253 7.032 1.00 96.38 87 LEU A O 1
ATOM 709 N N . LEU A 1 88 ? -4.902 0.931 7.390 1.00 97.38 88 LEU A N 1
ATOM 710 C CA . LEU A 1 88 ? -4.079 1.121 6.193 1.00 97.38 88 LEU A CA 1
ATOM 711 C C . LEU A 1 88 ? -2.834 0.231 6.229 1.00 97.38 88 LEU A C 1
ATOM 713 O O . LEU A 1 88 ? -2.516 -0.409 5.232 1.00 97.38 88 LEU A O 1
ATOM 717 N N . GLN A 1 89 ? -2.172 0.112 7.381 1.00 98.00 89 GLN A N 1
ATOM 718 C CA . GLN A 1 89 ? -1.032 -0.784 7.552 1.00 98.00 89 GLN A CA 1
ATOM 719 C C . GLN A 1 89 ? -1.403 -2.251 7.285 1.00 98.00 89 GLN A C 1
ATOM 721 O O . GLN A 1 89 ? -0.627 -2.964 6.644 1.00 98.00 89 GLN A O 1
ATOM 726 N N . ALA A 1 90 ? -2.578 -2.706 7.729 1.00 98.50 90 ALA A N 1
ATOM 727 C CA . ALA A 1 90 ? -3.065 -4.047 7.418 1.00 98.50 90 ALA A CA 1
ATOM 728 C C . ALA A 1 90 ? -3.301 -4.231 5.907 1.00 98.50 90 ALA A C 1
ATOM 730 O O . ALA A 1 90 ? -2.844 -5.218 5.331 1.00 98.50 90 ALA A O 1
ATOM 731 N N . LEU A 1 91 ? -3.934 -3.261 5.239 1.00 98.62 91 LEU A N 1
ATOM 732 C CA . LEU A 1 91 ? -4.162 -3.289 3.787 1.00 98.62 91 LEU A CA 1
ATOM 733 C C . LEU A 1 91 ? -2.846 -3.313 2.989 1.00 98.62 91 LEU A C 1
ATOM 735 O O . LEU A 1 91 ? -2.688 -4.124 2.077 1.00 98.62 91 LEU A O 1
ATOM 739 N N . ILE A 1 92 ? -1.866 -2.496 3.382 1.00 98.69 92 ILE A N 1
ATOM 740 C CA . ILE A 1 92 ? -0.510 -2.466 2.806 1.00 98.69 92 ILE A CA 1
ATOM 741 C C . ILE A 1 92 ? 0.167 -3.840 2.929 1.00 98.69 92 ILE A C 1
ATOM 743 O O . ILE A 1 92 ? 0.787 -4.330 1.979 1.00 98.69 92 ILE A O 1
ATOM 747 N N . GLN A 1 93 ? 0.032 -4.496 4.086 1.00 98.81 93 GLN A N 1
ATOM 748 C CA . GLN A 1 93 ? 0.585 -5.832 4.311 1.00 98.81 93 GLN A CA 1
ATOM 749 C C . GLN A 1 93 ? -0.118 -6.898 3.466 1.00 98.81 93 GLN A C 1
ATOM 751 O O . GLN A 1 93 ? 0.562 -7.752 2.897 1.00 98.81 93 GLN A O 1
ATOM 756 N N . LEU A 1 94 ? -1.443 -6.828 3.315 1.00 98.81 94 LEU A N 1
ATOM 757 C CA . LEU A 1 94 ? -2.195 -7.725 2.433 1.00 98.81 94 LEU A CA 1
ATOM 758 C C . LEU A 1 94 ? -1.806 -7.534 0.961 1.00 98.81 94 LEU A C 1
ATOM 760 O O . LEU A 1 94 ? -1.584 -8.518 0.260 1.00 98.81 94 LEU A O 1
ATOM 764 N N . ALA A 1 95 ? -1.656 -6.294 0.493 1.00 98.75 95 ALA A N 1
ATOM 765 C CA . ALA A 1 95 ? -1.157 -5.994 -0.849 1.00 98.75 95 ALA A CA 1
ATOM 766 C C . ALA A 1 95 ? 0.251 -6.565 -1.078 1.00 98.75 95 ALA A C 1
ATOM 768 O O . ALA A 1 95 ? 0.496 -7.271 -2.057 1.00 98.75 95 ALA A O 1
ATOM 769 N N . ALA A 1 96 ? 1.166 -6.357 -0.129 1.00 98.75 96 ALA A N 1
ATOM 770 C CA . ALA A 1 96 ? 2.498 -6.947 -0.195 1.00 98.75 96 ALA A CA 1
ATOM 771 C C . ALA A 1 96 ? 2.458 -8.489 -0.174 1.00 98.75 96 ALA A C 1
ATOM 773 O O . ALA A 1 96 ? 3.255 -9.126 -0.864 1.00 98.75 96 ALA A O 1
ATOM 774 N N . ALA A 1 97 ? 1.534 -9.108 0.574 1.00 98.75 97 ALA A N 1
ATOM 775 C CA . ALA A 1 97 ? 1.361 -10.561 0.581 1.00 98.75 97 ALA A CA 1
ATOM 776 C C . ALA A 1 97 ? 0.957 -11.078 -0.807 1.00 98.75 97 ALA A C 1
ATOM 778 O O . ALA A 1 97 ? 1.518 -12.066 -1.275 1.00 98.75 97 ALA A O 1
ATOM 779 N N . GLN A 1 98 ? 0.067 -10.369 -1.506 1.00 98.69 98 GLN A N 1
ATOM 780 C CA . GLN A 1 98 ? -0.322 -10.715 -2.874 1.00 98.69 98 GLN A CA 1
ATOM 781 C C . GLN A 1 98 ? 0.840 -10.594 -3.870 1.00 98.69 98 GLN A C 1
ATOM 783 O O . GLN A 1 98 ? 1.017 -11.458 -4.732 1.00 98.69 98 GLN A O 1
ATOM 788 N N . VAL A 1 99 ? 1.710 -9.589 -3.713 1.00 98.56 99 VAL A N 1
ATOM 789 C CA . VAL A 1 99 ? 2.968 -9.525 -4.480 1.00 98.56 99 VAL A CA 1
ATOM 790 C C . VAL A 1 99 ? 3.835 -10.755 -4.188 1.00 98.56 99 VAL A C 1
ATOM 792 O O . VAL A 1 99 ? 4.354 -11.374 -5.115 1.00 98.56 99 VAL A O 1
ATOM 795 N N . LYS A 1 100 ? 3.953 -11.177 -2.920 1.00 98.38 100 LYS A N 1
ATOM 796 C CA . LYS A 1 100 ? 4.711 -12.386 -2.548 1.00 98.38 100 LYS A CA 1
ATOM 797 C C . LYS A 1 100 ? 4.111 -13.679 -3.095 1.00 98.38 100 LYS A C 1
ATOM 799 O O . LYS A 1 100 ? 4.884 -14.576 -3.431 1.00 98.38 100 LYS A O 1
ATOM 804 N N . ILE A 1 101 ? 2.789 -13.763 -3.248 1.00 98.44 101 ILE A N 1
ATOM 805 C CA . ILE A 1 101 ? 2.129 -14.877 -3.945 1.00 98.44 101 ILE A CA 1
ATOM 806 C C . ILE A 1 101 ? 2.617 -14.943 -5.395 1.00 98.44 101 ILE A C 1
ATOM 808 O O . ILE A 1 101 ? 3.076 -15.995 -5.833 1.00 98.44 101 ILE A O 1
ATOM 812 N N . ARG A 1 102 ? 2.631 -13.811 -6.113 1.00 97.75 102 ARG A N 1
ATOM 813 C CA . ARG A 1 102 ? 3.131 -13.746 -7.503 1.00 97.75 102 ARG A CA 1
ATOM 814 C C . ARG A 1 102 ? 4.624 -14.040 -7.645 1.00 97.75 102 ARG A C 1
ATOM 816 O O . ARG A 1 102 ? 5.070 -14.456 -8.709 1.00 97.75 102 ARG A O 1
ATOM 823 N N . GLN A 1 103 ? 5.392 -13.842 -6.576 1.00 97.31 103 GLN A N 1
ATOM 824 C CA . GLN A 1 103 ? 6.806 -14.213 -6.503 1.00 97.31 103 GLN A CA 1
ATOM 825 C C . GLN A 1 103 ? 7.036 -15.667 -6.052 1.00 97.31 103 GLN A C 1
ATOM 827 O O . GLN A 1 103 ? 8.188 -16.057 -5.883 1.00 97.31 103 GLN A O 1
ATOM 832 N N . ALA A 1 104 ? 5.979 -16.453 -5.809 1.00 97.44 104 ALA A N 1
ATOM 833 C CA . ALA A 1 104 ? 6.063 -17.803 -5.245 1.00 97.44 104 ALA A CA 1
ATOM 834 C C . ALA A 1 104 ? 6.884 -17.864 -3.935 1.00 97.44 104 ALA A C 1
ATOM 836 O O . ALA A 1 104 ? 7.658 -18.791 -3.702 1.00 97.44 104 ALA A O 1
ATOM 837 N N . MET A 1 105 ? 6.719 -16.863 -3.057 1.00 98.12 105 MET A N 1
ATOM 838 C CA . MET A 1 105 ? 7.448 -16.738 -1.785 1.00 98.12 105 MET A CA 1
ATOM 839 C C . MET A 1 105 ? 6.547 -17.044 -0.569 1.00 98.12 105 MET A C 1
ATOM 841 O O . MET A 1 105 ? 6.191 -16.120 0.172 1.00 98.12 105 MET A O 1
ATOM 845 N N . PRO A 1 106 ? 6.199 -18.316 -0.285 1.00 97.38 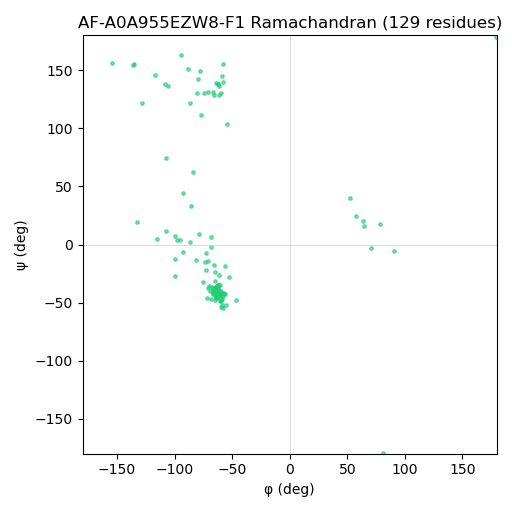106 PRO A N 1
ATOM 846 C CA . PRO A 1 106 ? 5.168 -18.679 0.698 1.00 97.38 106 PRO A CA 1
ATOM 847 C C . PRO A 1 106 ? 5.471 -18.206 2.126 1.00 97.38 106 PRO A C 1
ATOM 849 O O . PRO A 1 106 ? 4.570 -17.774 2.841 1.00 97.38 106 PRO A O 1
ATOM 852 N N . ARG A 1 107 ? 6.747 -18.199 2.538 1.00 98.06 107 ARG A N 1
ATOM 853 C CA . ARG A 1 107 ? 7.158 -17.658 3.850 1.00 98.06 107 ARG A CA 1
ATOM 854 C C . ARG A 1 107 ? 6.842 -16.164 3.979 1.00 98.06 107 ARG A C 1
ATOM 856 O O . ARG A 1 107 ? 6.410 -15.711 5.036 1.00 98.06 107 ARG A O 1
ATOM 863 N N . GLY A 1 108 ? 7.040 -15.409 2.897 1.00 97.94 108 GLY A N 1
ATOM 864 C CA . GLY A 1 108 ? 6.718 -13.984 2.841 1.00 97.94 108 GLY A CA 1
ATOM 865 C C . GLY A 1 108 ? 5.215 -13.741 2.934 1.00 97.94 108 GLY A C 1
ATOM 866 O O . GLY A 1 108 ? 4.794 -12.865 3.685 1.00 97.94 108 GLY A O 1
ATOM 867 N N . VAL A 1 109 ? 4.421 -14.560 2.236 1.00 98.50 109 VAL A N 1
ATOM 868 C CA . VAL A 1 109 ? 2.951 -14.530 2.307 1.00 98.50 109 VAL A CA 1
ATOM 869 C C . VAL A 1 109 ? 2.485 -14.752 3.744 1.00 98.50 109 VAL A C 1
ATOM 871 O O . VAL A 1 109 ? 1.816 -13.888 4.301 1.00 98.50 109 VAL A O 1
ATOM 874 N N . ALA A 1 110 ? 2.919 -15.845 4.382 1.00 98.31 110 ALA A N 1
ATOM 875 C CA . ALA A 1 110 ? 2.522 -16.176 5.750 1.00 98.31 110 ALA A CA 1
ATOM 876 C C . ALA A 1 110 ? 2.879 -15.064 6.753 1.00 98.31 110 ALA A C 1
ATOM 878 O O . ALA A 1 110 ? 2.051 -14.676 7.575 1.00 98.31 110 ALA A O 1
ATOM 879 N N . SER A 1 111 ? 4.090 -14.504 6.655 1.00 98.50 111 SER A N 1
ATOM 880 C CA . SER A 1 111 ? 4.530 -13.409 7.529 1.00 98.50 111 SER A CA 1
ATOM 881 C C . SER A 1 111 ? 3.693 -12.136 7.356 1.00 98.50 111 SER A C 1
ATOM 883 O O . SER A 1 111 ? 3.322 -11.500 8.343 1.00 98.50 111 SER A O 1
ATOM 885 N N . LEU A 1 112 ? 3.403 -11.739 6.115 1.00 98.56 112 LEU A N 1
ATOM 886 C CA . LEU A 1 112 ? 2.645 -10.521 5.822 1.00 98.56 112 LEU A CA 1
ATOM 887 C C . LEU A 1 112 ? 1.169 -10.668 6.193 1.00 98.56 112 LEU A C 1
ATOM 889 O O . LEU A 1 112 ? 0.632 -9.800 6.877 1.00 98.56 112 LEU A O 1
ATOM 893 N N . SER A 1 113 ? 0.542 -11.786 5.825 1.00 98.31 113 SER A N 1
ATOM 894 C CA . SER A 1 113 ? -0.840 -12.086 6.204 1.00 98.31 113 SER A CA 1
ATOM 895 C C . SER A 1 113 ? -1.002 -12.182 7.722 1.00 98.31 113 SER A C 1
ATOM 897 O O . SER A 1 113 ? -1.950 -11.625 8.265 1.00 98.31 113 SER A O 1
ATOM 899 N N . GLY A 1 114 ? -0.057 -12.817 8.427 1.00 98.44 114 GLY A N 1
ATOM 900 C CA . GLY A 1 114 ? -0.090 -12.918 9.888 1.00 98.44 114 GLY A CA 1
ATOM 901 C C . GLY A 1 114 ? -0.039 -11.556 10.584 1.00 98.44 114 GLY A C 1
ATOM 902 O O . GLY A 1 114 ? -0.825 -11.300 11.495 1.00 98.44 114 GLY A O 1
ATOM 903 N N . ARG A 1 115 ? 0.830 -10.647 10.120 1.00 98.50 115 ARG A N 1
ATOM 904 C CA . ARG A 1 115 ? 0.886 -9.272 10.644 1.00 98.50 115 ARG A CA 1
ATOM 905 C C . ARG A 1 115 ? -0.387 -8.481 10.339 1.00 98.50 115 ARG A C 1
ATOM 907 O O . ARG A 1 115 ? -0.852 -7.757 11.216 1.00 98.50 115 ARG A O 1
ATOM 914 N N . ALA A 1 116 ? -0.975 -8.666 9.154 1.00 98.31 116 ALA A N 1
ATOM 915 C CA . ALA A 1 116 ? -2.205 -7.971 8.785 1.00 98.31 116 ALA A CA 1
ATOM 916 C C . ALA A 1 116 ? -3.368 -8.414 9.680 1.00 98.31 116 ALA A C 1
ATOM 918 O O . ALA A 1 116 ? -4.101 -7.582 10.205 1.00 98.31 116 ALA A O 1
ATOM 919 N N . ILE A 1 117 ? -3.485 -9.725 9.918 1.00 98.31 117 ILE A N 1
ATOM 920 C CA . ILE A 1 117 ? -4.483 -10.303 10.826 1.00 98.31 117 ILE A CA 1
ATOM 921 C C . ILE A 1 117 ? -4.296 -9.774 12.251 1.00 98.31 117 ILE A C 1
ATOM 923 O O . ILE A 1 117 ? -5.280 -9.427 12.897 1.00 98.31 117 ILE A O 1
ATOM 927 N N . ALA A 1 118 ? -3.056 -9.695 12.745 1.00 97.38 118 ALA A N 1
ATOM 928 C CA . ALA A 1 118 ? -2.784 -9.139 14.070 1.00 97.38 118 ALA A CA 1
ATOM 929 C C . ALA A 1 118 ? -3.264 -7.682 14.176 1.00 97.38 118 ALA A C 1
ATOM 931 O O . ALA A 1 118 ? -4.029 -7.360 15.079 1.00 97.38 118 ALA A O 1
ATOM 932 N N . ALA A 1 119 ? -2.916 -6.835 13.202 1.00 95.44 119 ALA A N 1
ATOM 933 C CA . ALA A 1 119 ? -3.342 -5.437 13.178 1.00 95.44 119 ALA A CA 1
ATOM 934 C C . ALA A 1 119 ? -4.876 -5.276 13.140 1.00 95.44 119 ALA A C 1
ATOM 936 O O . ALA A 1 119 ? -5.427 -4.442 13.856 1.00 95.44 119 ALA A O 1
ATOM 937 N N . LEU A 1 120 ? -5.581 -6.094 12.349 1.00 96.44 120 LEU A N 1
ATOM 938 C CA . LEU A 1 120 ? -7.048 -6.063 12.279 1.00 96.44 120 LEU A CA 1
ATOM 939 C C . LEU A 1 120 ? -7.700 -6.513 13.591 1.00 96.44 120 LEU A C 1
ATOM 941 O O . LEU A 1 120 ? -8.619 -5.860 14.076 1.00 96.44 120 LEU A O 1
ATOM 945 N N . ARG A 1 121 ? -7.183 -7.573 14.221 1.00 96.00 121 ARG A N 1
ATOM 946 C CA . ARG A 1 121 ? -7.668 -8.019 15.536 1.00 96.00 121 ARG A CA 1
ATOM 947 C C . ARG A 1 121 ? -7.446 -6.967 16.613 1.00 96.00 121 ARG A C 1
ATOM 949 O O . ARG A 1 121 ? -8.239 -6.862 17.543 1.00 96.00 121 ARG A O 1
ATOM 956 N N . ASP A 1 122 ? -6.346 -6.226 16.543 1.00 91.88 122 ASP A N 1
ATOM 957 C CA . ASP A 1 122 ? -6.054 -5.156 17.498 1.00 91.88 122 ASP A CA 1
ATOM 958 C C . ASP A 1 122 ? -7.058 -4.008 17.363 1.00 91.88 122 ASP A C 1
ATOM 960 O O . ASP A 1 122 ? -7.490 -3.461 18.377 1.00 91.88 122 ASP A O 1
ATOM 964 N N . LEU A 1 123 ? -7.477 -3.693 16.133 1.00 93.81 123 LEU A N 1
ATOM 965 C CA . LEU A 1 123 ? -8.544 -2.731 15.858 1.00 93.81 123 LEU A CA 1
ATOM 966 C C . LEU A 1 123 ? -9.903 -3.194 16.379 1.00 93.81 123 LEU A C 1
ATOM 968 O O . LEU A 1 123 ? -10.585 -2.426 17.051 1.00 93.81 123 LEU A O 1
ATOM 972 N N . GLU A 1 124 ? -10.284 -4.443 16.107 1.00 93.19 124 GLU A N 1
ATOM 973 C CA . GLU A 1 124 ? -11.547 -5.017 16.592 1.00 93.19 124 GLU A CA 1
ATOM 974 C C . GLU A 1 124 ? -11.643 -4.951 18.121 1.00 93.19 124 GLU A C 1
ATOM 976 O O . GLU A 1 124 ? -12.682 -4.573 18.667 1.00 93.19 124 GLU A O 1
ATOM 981 N N . ARG A 1 125 ? -10.541 -5.250 18.825 1.00 91.31 125 ARG A N 1
ATOM 982 C CA . ARG A 1 125 ? -10.486 -5.138 20.290 1.00 91.31 125 ARG A CA 1
ATOM 983 C C . ARG A 1 125 ? -10.646 -3.699 20.766 1.00 91.31 125 ARG A C 1
ATOM 985 O O . ARG A 1 125 ? -11.390 -3.472 21.711 1.00 91.31 125 ARG A O 1
ATOM 992 N N . GLN A 1 126 ? -9.997 -2.735 20.113 1.00 85.62 126 GLN A N 1
ATOM 993 C CA . GLN A 1 126 ? -10.135 -1.316 20.461 1.00 85.62 126 GLN A CA 1
ATOM 994 C C . GLN A 1 126 ? -11.559 -0.794 20.232 1.00 85.62 126 GLN A C 1
ATOM 996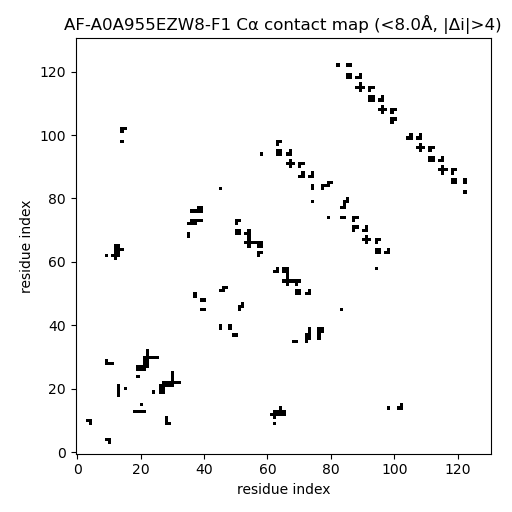 O O . GLN A 1 126 ? -12.048 -0.015 21.039 1.00 85.62 126 GLN A O 1
ATOM 1001 N N . ALA A 1 127 ? -12.239 -1.254 19.178 1.00 84.56 127 ALA A N 1
ATOM 1002 C CA . ALA A 1 127 ? -13.626 -0.884 18.893 1.00 84.56 127 ALA A CA 1
ATOM 1003 C C . ALA A 1 127 ? -14.647 -1.529 19.851 1.00 84.56 127 ALA A C 1
ATOM 1005 O O . ALA A 1 127 ? -15.761 -1.032 19.982 1.00 84.56 127 ALA A O 1
ATOM 1006 N N . SER A 1 128 ? -14.277 -2.635 20.505 1.00 79.31 128 SER A N 1
ATOM 1007 C CA . SER A 1 128 ? -15.146 -3.390 21.422 1.00 79.31 128 SER A CA 1
ATOM 1008 C C . SER A 1 128 ? -15.018 -2.962 22.891 1.00 79.31 128 SER A C 1
ATOM 1010 O O . SER A 1 128 ? -15.761 -3.464 23.735 1.00 79.31 128 SER A O 1
ATOM 1012 N N . LEU A 1 129 ? -14.075 -2.074 23.227 1.00 60.66 129 LEU A N 1
ATOM 1013 C CA . LEU A 1 129 ? -13.940 -1.529 24.580 1.00 60.66 129 LEU A CA 1
ATOM 1014 C C . LEU A 1 129 ? -14.966 -0.399 24.790 1.00 60.66 129 LEU A C 1
ATOM 1016 O O . LEU A 1 129 ? -15.039 0.499 23.948 1.00 60.66 129 LEU A O 1
ATOM 1020 N N . PRO A 1 130 ? -15.754 -0.410 25.884 1.00 46.69 130 PRO A N 1
ATOM 1021 C CA . PRO A 1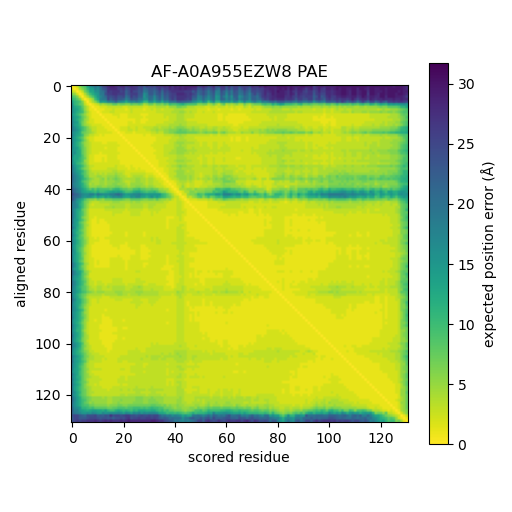 130 ? -16.615 0.721 26.217 1.00 46.69 130 PRO A CA 1
ATOM 1022 C C . PRO A 1 130 ? -15.760 1.972 26.477 1.00 46.69 130 PRO A C 1
ATOM 1024 O O . PRO A 1 130 ? -14.688 1.872 27.077 1.00 46.69 130 PRO A O 1
ATOM 1027 N N . SER A 1 131 ? -16.231 3.115 25.966 1.00 58.34 131 SER A N 1
ATOM 1028 C CA . SER A 1 131 ? -15.595 4.437 26.100 1.00 58.34 131 SER A CA 1
ATOM 1029 C C . SER A 1 131 ? -15.592 4.953 27.533 1.00 58.34 131 SER A C 1
ATOM 1031 O O . SER A 1 131 ? -16.586 4.694 28.248 1.00 58.34 131 SER A O 1
#

Solvent-accessible surface area (backbone atoms only — not comparable to full-atom values): 7296 Å² total; per-residue (Å²): 133,81,80,86,61,86,78,84,60,71,90,65,62,65,46,94,90,76,62,64,45,41,62,84,24,95,81,15,83,39,40,90,52,80,77,72,78,44,75,55,60,94,56,96,58,48,77,73,36,68,40,48,47,48,16,50,60,28,41,80,71,59,22,21,50,60,15,23,49,31,28,48,25,37,20,56,42,43,69,67,46,64,71,68,18,42,51,34,50,20,52,32,26,45,22,50,17,52,40,23,56,77,64,73,34,65,70,55,24,53,54,25,44,50,52,20,52,51,42,51,52,54,48,55,53,61,72,69,51,85,130

Foldseek 3Di:
DDPPPPPVDFPDQDAPPPDADQDPGPPHSQDPNDQDAFAADPDPPNCPGPLNVVLVVCVVVLSLVSSLSSLVNNLVNVVCDDLSNLLSQLSSLCSQLSSCVVVVNVVSNCVSNVSSVVSVVVNVVVVPDDD

Radius of gyration: 16.0 Å; Cα contacts (8 Å, |Δi|>4): 167; chains: 1; bounding box: 30×34×59 Å

Mean predicted aligned error: 4.86 Å

Sequence (131 aa):
MTDSSEDGWPSYAYVPGQGPHPRRSPRGHSFGLPEPSAQASPDERFWRNAAYRRGVALYDRGFYWEAHEAWEALWHAYGRRGPVATLLQALIQLAAAQVKIRQAMPRGVASLSGRAIAALRDLERQASLPS